Protein AF-R4KAR7-F1 (afdb_monomer_lite)

Structure (mmCIF, N/CA/C/O backbone):
data_AF-R4KAR7-F1
#
_entry.id   AF-R4KAR7-F1
#
loop_
_atom_site.group_PDB
_atom_site.id
_atom_site.type_symbol
_atom_site.label_atom_id
_atom_site.label_alt_id
_atom_site.label_comp_id
_atom_site.label_asym_id
_atom_site.label_entity_id
_atom_site.label_seq_id
_atom_site.pdbx_PDB_ins_code
_atom_site.Cartn_x
_atom_site.Cartn_y
_atom_site.Cartn_z
_atom_site.occupancy
_atom_site.B_iso_or_equiv
_atom_site.auth_seq_id
_atom_site.auth_comp_id
_atom_site.auth_asym_id
_atom_site.auth_atom_id
_atom_site.pdbx_PDB_model_num
ATOM 1 N N . MET A 1 1 ? -2.579 21.348 2.224 1.00 33.38 1 MET A N 1
ATOM 2 C CA . MET A 1 1 ? -1.870 20.222 1.581 1.00 33.38 1 MET A CA 1
ATOM 3 C C . MET A 1 1 ? -2.948 19.446 0.838 1.00 33.38 1 MET A C 1
ATOM 5 O O . MET A 1 1 ? -3.892 19.026 1.489 1.00 33.38 1 MET A O 1
ATOM 9 N N . ILE A 1 2 ? -2.935 19.447 -0.498 1.00 35.31 2 ILE A N 1
ATOM 10 C CA . ILE A 1 2 ? -4.043 18.917 -1.314 1.00 35.31 2 ILE A CA 1
ATOM 11 C C . ILE A 1 2 ? -3.816 17.411 -1.479 1.00 35.31 2 ILE A C 1
ATOM 13 O O . ILE A 1 2 ? -2.800 17.004 -2.038 1.00 35.31 2 ILE A O 1
ATOM 17 N N . TYR A 1 3 ? -4.727 16.597 -0.950 1.00 41.19 3 TYR A N 1
ATOM 18 C CA . TYR A 1 3 ? -4.740 15.151 -1.159 1.00 41.19 3 TYR A CA 1
ATOM 19 C C . TYR A 1 3 ? -5.541 14.867 -2.430 1.00 41.19 3 TYR A C 1
ATOM 21 O O . TYR A 1 3 ? -6.687 15.295 -2.544 1.00 41.19 3 TYR A O 1
ATOM 29 N N . LEU A 1 4 ? -4.916 14.216 -3.410 1.00 44.88 4 LEU A N 1
ATOM 30 C CA . LEU A 1 4 ? -5.483 14.051 -4.747 1.00 44.88 4 LEU A CA 1
ATOM 31 C C . LEU A 1 4 ? -6.218 12.712 -4.825 1.00 44.88 4 LEU A C 1
ATOM 33 O O . LEU A 1 4 ? -5.595 11.666 -4.661 1.00 44.88 4 LEU A O 1
ATOM 37 N N . ALA A 1 5 ? -7.532 12.747 -5.044 1.00 40.88 5 ALA A N 1
ATOM 38 C CA . ALA A 1 5 ? -8.311 11.571 -5.420 1.00 40.88 5 ALA A CA 1
ATOM 39 C C . ALA A 1 5 ? -7.982 11.212 -6.879 1.00 40.88 5 ALA A C 1
ATOM 41 O O . ALA A 1 5 ? -7.921 12.088 -7.735 1.00 40.88 5 ALA A O 1
ATOM 42 N N . TYR A 1 6 ? -7.740 9.939 -7.158 1.00 51.44 6 TYR A N 1
ATOM 43 C CA . TYR A 1 6 ? -7.397 9.417 -8.475 1.00 51.44 6 TYR A CA 1
ATOM 44 C C . TYR A 1 6 ? -8.416 8.352 -8.880 1.00 51.44 6 TYR A C 1
ATOM 46 O O . TYR A 1 6 ? -8.533 7.306 -8.238 1.00 51.44 6 TYR A O 1
ATOM 54 N N . LYS A 1 7 ? -9.125 8.572 -9.987 1.00 44.50 7 LYS A N 1
ATOM 55 C CA . LYS A 1 7 ? -10.062 7.581 -10.520 1.00 44.50 7 LYS A CA 1
ATOM 56 C C . LYS A 1 7 ? -9.399 6.678 -11.567 1.00 44.50 7 LYS A C 1
ATOM 58 O O . LYS A 1 7 ? -8.707 7.173 -12.456 1.00 44.50 7 LYS A O 1
ATOM 63 N N . PRO A 1 8 ? -9.611 5.351 -11.512 1.00 42.69 8 PRO A N 1
ATOM 64 C CA . PRO A 1 8 ? -9.175 4.450 -12.574 1.00 42.69 8 PRO A CA 1
ATOM 65 C C . PRO A 1 8 ? -9.948 4.718 -13.873 1.00 42.69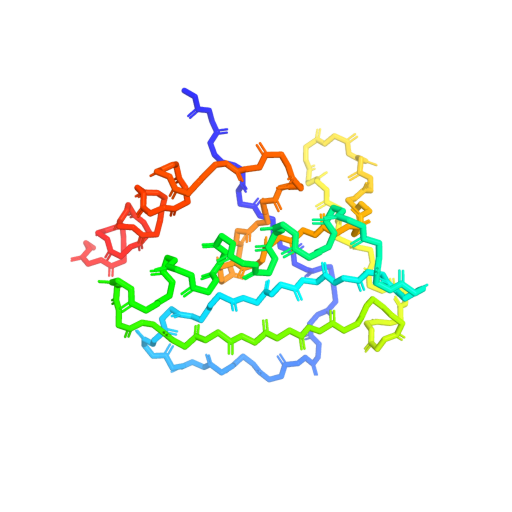 8 PRO A C 1
ATOM 67 O O . PRO A 1 8 ? -11.179 4.735 -13.879 1.00 42.69 8 PRO A O 1
ATOM 70 N N . ILE A 1 9 ? -9.223 4.863 -14.987 1.00 47.16 9 ILE A N 1
ATOM 71 C CA . ILE A 1 9 ? -9.774 5.279 -16.291 1.00 47.16 9 ILE A CA 1
ATOM 72 C C . ILE A 1 9 ? -10.703 4.223 -16.905 1.00 47.16 9 ILE A C 1
ATOM 74 O O . ILE A 1 9 ? -11.653 4.580 -17.599 1.00 47.16 9 ILE A O 1
ATOM 78 N N . HIS A 1 10 ? -10.512 2.934 -16.609 1.00 38.97 10 HIS A N 1
ATOM 79 C CA . HIS A 1 10 ? -11.385 1.848 -17.067 1.00 38.97 10 HIS A CA 1
ATOM 80 C C . HIS A 1 10 ? -11.671 0.860 -15.931 1.00 38.97 10 HIS A C 1
ATOM 82 O O . HIS A 1 10 ? -10.832 0.035 -15.577 1.00 38.97 10 HIS A O 1
ATOM 88 N N . THR A 1 11 ? -12.882 0.918 -15.371 1.00 38.88 11 THR A N 1
ATOM 89 C CA . THR A 1 11 ? -13.336 -0.018 -14.332 1.00 38.88 11 THR A CA 1
ATOM 90 C C . THR A 1 11 ? -14.396 -0.959 -14.896 1.00 38.88 11 THR A C 1
ATOM 92 O O . THR A 1 11 ? -15.581 -0.659 -14.875 1.00 38.88 11 THR A O 1
ATOM 95 N N . ASN A 1 12 ? -13.962 -2.132 -15.364 1.00 38.22 12 ASN A N 1
ATOM 96 C CA . ASN A 1 12 ? -14.797 -3.342 -15.439 1.00 38.22 12 ASN A CA 1
ATOM 97 C C . ASN A 1 12 ? -14.447 -4.307 -14.292 1.00 38.22 12 ASN A C 1
ATOM 99 O O . ASN A 1 12 ? -14.535 -5.527 -14.4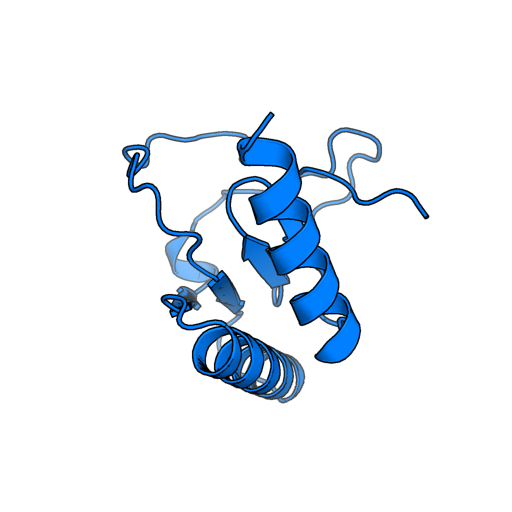13 1.00 38.22 12 ASN A O 1
ATOM 103 N N . ARG A 1 13 ? -13.996 -3.767 -13.157 1.00 42.28 13 ARG A N 1
ATOM 104 C CA . ARG A 1 13 ? -13.851 -4.531 -11.920 1.00 42.28 13 ARG A CA 1
ATOM 105 C C . ARG A 1 13 ? -15.039 -4.173 -11.056 1.00 42.28 13 ARG A C 1
ATOM 107 O O . ARG A 1 13 ? -15.162 -3.025 -10.646 1.00 42.28 13 ARG A O 1
ATOM 114 N N . GLY A 1 14 ? -15.935 -5.145 -10.871 1.00 35.56 14 GLY A N 1
ATOM 115 C CA . GLY A 1 14 ? -17.116 -5.015 -10.029 1.00 35.56 14 GLY A CA 1
ATOM 116 C C . GLY A 1 14 ? -16.748 -4.278 -8.752 1.00 35.56 14 GLY A C 1
ATOM 117 O O . GLY A 1 14 ? -15.901 -4.738 -7.988 1.00 35.56 14 GLY A O 1
ATOM 118 N N . VAL A 1 15 ? -17.335 -3.094 -8.594 1.00 37.44 15 VAL A N 1
ATOM 119 C CA . VAL A 1 15 ? -17.180 -2.256 -7.415 1.00 37.44 15 VAL A CA 1
ATOM 120 C C . VAL A 1 15 ? -17.656 -3.102 -6.245 1.00 37.44 15 VAL A C 1
ATOM 122 O O . VAL A 1 15 ? -18.854 -3.327 -6.078 1.00 37.44 15 VAL A O 1
ATOM 125 N N . ILE A 1 16 ? -16.717 -3.635 -5.464 1.00 40.03 16 ILE A N 1
ATOM 126 C CA . ILE A 1 16 ? -17.045 -4.251 -4.187 1.00 40.03 16 ILE A CA 1
ATOM 127 C C . ILE A 1 16 ? -17.504 -3.087 -3.312 1.00 40.03 16 ILE A C 1
ATOM 129 O O . ILE A 1 16 ? -16.698 -2.387 -2.706 1.00 40.03 16 ILE A O 1
ATOM 133 N N . MET A 1 17 ? -18.816 -2.852 -3.293 1.00 37.19 17 MET A N 1
ATOM 134 C CA . MET A 1 17 ? -19.499 -1.941 -2.377 1.00 37.19 17 MET A CA 1
ATOM 135 C C . MET A 1 17 ? -19.489 -2.513 -0.950 1.00 37.19 17 MET A C 1
ATOM 137 O O . MET A 1 17 ? -20.535 -2.606 -0.309 1.00 37.19 17 MET A O 1
ATOM 141 N N . SER A 1 18 ? -18.327 -2.940 -0.446 1.00 40.00 18 SER A N 1
ATOM 142 C CA . SER A 1 18 ? -18.191 -3.236 0.977 1.00 40.00 18 SER A CA 1
ATOM 143 C C . SER A 1 18 ? -17.845 -1.945 1.698 1.00 40.00 18 SER A C 1
ATOM 145 O O . SER A 1 18 ? -17.016 -1.158 1.245 1.00 40.00 18 SER A O 1
ATOM 147 N N . ARG A 1 19 ? -18.487 -1.729 2.842 1.00 52.72 19 ARG A N 1
ATOM 148 C CA . ARG A 1 19 ? -18.270 -0.591 3.748 1.00 52.72 19 ARG A CA 1
ATOM 149 C C . ARG A 1 19 ? -16.876 -0.594 4.404 1.00 52.72 19 ARG A C 1
ATOM 151 O O . ARG A 1 19 ? -16.608 0.251 5.252 1.00 52.72 19 ARG A O 1
ATOM 158 N N . ASP A 1 20 ? -15.997 -1.504 3.993 1.00 65.38 20 ASP A N 1
ATOM 159 C CA . ASP A 1 20 ? -14.664 -1.710 4.539 1.00 65.38 20 ASP A CA 1
ATOM 160 C C . ASP A 1 20 ? -13.616 -1.065 3.636 1.00 65.38 20 ASP A C 1
ATOM 162 O O . ASP A 1 20 ? -13.484 -1.384 2.454 1.00 65.38 20 ASP A O 1
ATOM 166 N N . VAL A 1 21 ? -12.858 -0.134 4.206 1.00 73.31 21 VAL A N 1
ATOM 167 C CA . VAL A 1 21 ? -11.690 0.446 3.548 1.00 73.31 21 VAL A CA 1
ATOM 168 C C . VAL A 1 21 ? -10.628 -0.651 3.423 1.00 73.31 21 VAL A C 1
ATOM 170 O O . VAL A 1 21 ? -10.153 -1.163 4.434 1.00 73.31 21 VAL A O 1
ATOM 173 N N . ILE A 1 22 ? -10.258 -1.017 2.194 1.00 84.19 22 ILE A N 1
ATOM 174 C CA . ILE A 1 22 ? -9.163 -1.957 1.915 1.00 84.19 22 ILE A CA 1
ATOM 175 C C . ILE A 1 22 ? -7.958 -1.161 1.420 1.00 84.19 22 ILE A C 1
ATOM 177 O O . ILE A 1 22 ? -8.093 -0.316 0.534 1.00 84.19 22 ILE A O 1
ATOM 181 N N . ILE A 1 23 ? -6.785 -1.454 1.980 1.00 88.19 23 ILE A N 1
ATOM 182 C CA . ILE A 1 23 ? -5.505 -0.930 1.504 1.00 88.19 23 ILE A CA 1
ATOM 183 C C . ILE A 1 23 ? -4.977 -1.878 0.423 1.00 88.19 23 ILE A C 1
ATOM 185 O O . ILE A 1 23 ? -4.608 -3.013 0.719 1.00 88.19 23 ILE A O 1
ATOM 189 N N . GLU A 1 24 ? -4.933 -1.444 -0.833 1.00 89.62 24 GLU A N 1
ATOM 190 C CA . GLU A 1 24 ? -4.361 -2.224 -1.935 1.00 89.62 24 GLU A CA 1
ATOM 191 C C . GLU A 1 24 ? -2.990 -1.666 -2.327 1.00 89.62 24 GLU A C 1
ATOM 193 O O . GLU A 1 24 ? -2.864 -0.526 -2.747 1.00 89.62 24 GLU A O 1
ATOM 198 N N . VAL A 1 25 ? -1.933 -2.462 -2.192 1.00 90.25 25 VAL A N 1
ATOM 199 C CA . VAL A 1 25 ? -0.576 -2.062 -2.579 1.00 90.25 25 VAL A CA 1
ATOM 200 C C . VAL A 1 25 ? -0.276 -2.620 -3.957 1.00 90.25 25 VAL A C 1
ATOM 202 O O . VAL A 1 25 ? -0.219 -3.837 -4.142 1.00 90.25 25 VAL A O 1
ATOM 205 N N . VAL A 1 26 ? -0.065 -1.732 -4.922 1.00 88.75 26 VAL A N 1
ATOM 206 C CA . VAL A 1 26 ? 0.346 -2.103 -6.272 1.00 88.75 26 VAL A CA 1
ATOM 207 C C . VAL A 1 26 ? 1.862 -2.094 -6.345 1.00 88.75 26 VAL A C 1
ATOM 209 O O . VAL A 1 26 ? 2.507 -1.110 -5.981 1.00 88.75 26 VAL A O 1
ATOM 212 N N . VAL A 1 27 ? 2.439 -3.196 -6.808 1.00 90.50 27 VAL A N 1
ATOM 213 C CA . VAL A 1 27 ? 3.888 -3.420 -6.837 1.00 90.50 27 VAL A CA 1
ATOM 214 C C . VAL A 1 27 ? 4.346 -3.862 -8.216 1.00 90.50 27 VAL A C 1
ATOM 216 O O . VAL A 1 27 ? 3.587 -4.487 -8.947 1.00 90.50 27 VAL A O 1
ATOM 219 N N . THR A 1 28 ? 5.596 -3.560 -8.555 1.00 88.00 28 THR A N 1
ATOM 220 C CA . THR A 1 28 ? 6.270 -4.132 -9.723 1.00 88.00 28 THR A CA 1
ATOM 221 C C . THR A 1 28 ? 7.048 -5.387 -9.334 1.00 88.00 28 THR A C 1
ATOM 223 O O . THR A 1 28 ? 7.616 -5.462 -8.235 1.00 88.00 28 THR A O 1
ATOM 226 N N . GLU A 1 29 ? 7.093 -6.364 -10.239 1.00 83.56 29 GLU A N 1
ATOM 227 C CA . GLU A 1 29 ? 7.992 -7.511 -10.136 1.00 83.56 29 GLU A CA 1
ATOM 228 C C . GLU A 1 29 ? 9.279 -7.272 -10.950 1.00 83.56 29 GLU A C 1
ATOM 230 O O . GLU A 1 29 ? 9.228 -6.682 -12.029 1.00 83.56 29 GLU A O 1
ATOM 235 N N . PRO A 1 30 ? 10.455 -7.703 -10.453 1.00 85.06 30 PRO A N 1
ATOM 236 C CA . PRO A 1 30 ? 10.694 -8.326 -9.149 1.00 85.06 30 PRO A CA 1
ATOM 237 C C . PRO A 1 30 ? 10.583 -7.335 -7.972 1.00 85.06 30 PRO A C 1
ATOM 239 O O . PRO A 1 30 ? 10.921 -6.158 -8.091 1.00 85.06 30 PRO A O 1
ATOM 242 N N . LEU A 1 31 ? 10.163 -7.828 -6.796 1.00 87.38 31 LEU A N 1
ATOM 243 C CA . LEU A 1 31 ? 9.949 -7.010 -5.590 1.00 87.38 31 LEU A CA 1
ATOM 244 C C . LEU A 1 31 ? 11.246 -6.380 -5.052 1.00 87.38 31 LEU A C 1
ATOM 246 O O . LEU A 1 31 ? 11.967 -6.976 -4.236 1.00 87.38 31 LEU A O 1
ATOM 250 N N . GLY A 1 32 ? 11.492 -5.137 -5.461 1.00 87.00 32 GLY A N 1
ATOM 251 C CA . GLY A 1 32 ? 12.572 -4.293 -4.958 1.00 87.00 32 GLY A CA 1
ATOM 252 C C . GLY A 1 32 ? 12.342 -3.764 -3.535 1.00 87.00 32 GLY A C 1
ATOM 253 O O . GLY A 1 32 ? 11.278 -3.918 -2.930 1.00 87.00 32 GLY A O 1
ATOM 254 N N . THR A 1 33 ? 13.358 -3.096 -2.985 1.00 85.44 33 THR A N 1
ATOM 255 C CA . THR A 1 33 ? 13.344 -2.555 -1.612 1.00 85.44 33 THR A CA 1
ATOM 256 C C . THR A 1 33 ? 12.219 -1.545 -1.372 1.00 85.44 33 THR A C 1
ATOM 258 O O . THR A 1 33 ? 11.647 -1.520 -0.284 1.00 85.44 33 THR A O 1
ATOM 261 N N . SER A 1 34 ? 11.875 -0.729 -2.372 1.00 83.94 34 SER A N 1
ATOM 262 C CA . SER A 1 34 ? 10.756 0.222 -2.305 1.00 83.94 34 SER A CA 1
ATOM 263 C C . SER A 1 34 ? 9.415 -0.494 -2.130 1.00 83.94 34 SER A C 1
ATOM 265 O O . SER A 1 34 ? 8.667 -0.147 -1.221 1.00 83.94 34 SER A O 1
ATOM 267 N N . CYS A 1 35 ? 9.153 -1.542 -2.921 1.00 89.00 35 CYS A N 1
ATOM 268 C CA . CYS A 1 35 ? 7.948 -2.366 -2.803 1.00 89.00 35 CYS A CA 1
ATOM 269 C C . CYS A 1 35 ? 7.830 -2.972 -1.399 1.00 89.00 35 CYS A C 1
ATOM 271 O O . CYS A 1 35 ? 6.780 -2.881 -0.772 1.00 89.00 35 CYS A O 1
ATOM 273 N N . ARG A 1 36 ? 8.924 -3.534 -0.864 1.00 89.69 36 ARG A N 1
ATOM 274 C CA . ARG A 1 36 ? 8.929 -4.162 0.471 1.00 89.69 36 ARG A CA 1
ATOM 275 C C . ARG A 1 36 ? 8.645 -3.168 1.594 1.00 89.69 36 ARG A C 1
ATOM 277 O O . ARG A 1 36 ? 7.860 -3.478 2.483 1.00 89.69 36 ARG A O 1
ATOM 284 N N . LYS A 1 37 ? 9.257 -1.979 1.549 1.00 88.12 37 LYS A N 1
ATOM 285 C CA . LYS A 1 37 ? 8.992 -0.908 2.525 1.00 88.12 37 LYS A CA 1
ATOM 286 C C . LYS A 1 37 ? 7.533 -0.463 2.480 1.00 88.12 37 LYS A C 1
ATOM 288 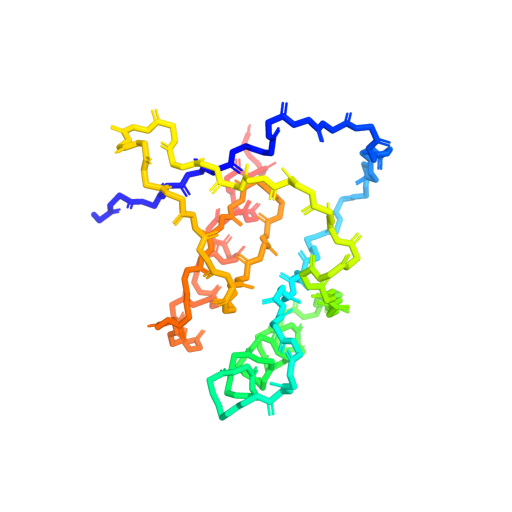O O . LYS A 1 37 ? 6.914 -0.309 3.527 1.00 88.12 37 LYS A O 1
ATOM 293 N N . LEU A 1 38 ? 6.987 -0.299 1.275 1.00 88.00 38 LEU A N 1
ATOM 294 C CA . LEU A 1 38 ? 5.605 0.128 1.089 1.00 88.00 38 LEU A CA 1
ATOM 295 C C . LEU A 1 38 ? 4.613 -0.924 1.599 1.00 88.00 38 LEU A C 1
ATOM 297 O O . LEU A 1 38 ? 3.701 -0.580 2.342 1.00 88.00 38 LEU A O 1
ATOM 301 N N . ILE A 1 39 ? 4.840 -2.203 1.274 1.00 91.56 39 ILE A N 1
ATOM 302 C CA . ILE A 1 39 ? 4.061 -3.336 1.797 1.00 91.56 39 ILE A CA 1
ATOM 303 C C . ILE A 1 39 ? 4.106 -3.355 3.328 1.00 91.56 39 ILE A C 1
ATOM 305 O O . ILE A 1 39 ? 3.068 -3.485 3.965 1.00 91.56 39 ILE A O 1
ATOM 309 N N . TYR A 1 40 ? 5.293 -3.209 3.922 1.00 90.75 40 TYR A N 1
ATOM 310 C CA . TYR A 1 40 ? 5.455 -3.232 5.374 1.00 90.75 40 TYR A CA 1
ATOM 311 C C . TYR A 1 40 ? 4.680 -2.098 6.058 1.00 90.75 40 TYR A C 1
ATOM 313 O O . TYR A 1 40 ? 3.897 -2.351 6.970 1.00 90.75 40 TYR A O 1
ATOM 321 N N . ASN A 1 41 ? 4.837 -0.859 5.582 1.00 89.69 41 ASN A N 1
ATOM 322 C CA . ASN A 1 41 ? 4.127 0.294 6.139 1.00 89.69 41 ASN A CA 1
ATOM 323 C C . ASN A 1 41 ? 2.606 0.161 5.968 1.00 89.69 41 ASN A C 1
ATOM 325 O O . ASN A 1 41 ? 1.856 0.430 6.902 1.00 89.69 41 ASN A O 1
ATOM 329 N N . ALA A 1 42 ? 2.147 -0.287 4.797 1.00 89.62 42 ALA A N 1
ATOM 330 C CA . ALA A 1 42 ? 0.732 -0.539 4.545 1.00 89.62 42 ALA A CA 1
ATOM 331 C C . ALA A 1 42 ? 0.166 -1.631 5.464 1.00 89.62 42 ALA A C 1
ATOM 333 O O . ALA A 1 42 ? -0.932 -1.470 5.991 1.00 89.62 42 ALA A O 1
ATOM 334 N N . GLY A 1 43 ? 0.935 -2.698 5.704 1.00 91.31 43 GLY A N 1
ATOM 335 C CA . GLY A 1 43 ? 0.563 -3.782 6.611 1.00 91.31 43 GLY A CA 1
ATOM 336 C C . GLY A 1 43 ? 0.404 -3.305 8.049 1.00 91.31 43 GLY A C 1
ATOM 337 O O . GLY A 1 43 ? -0.621 -3.581 8.666 1.00 91.31 43 GLY A O 1
ATOM 338 N N . LEU A 1 44 ? 1.358 -2.515 8.550 1.00 91.38 44 LEU A N 1
ATOM 339 C CA . LEU A 1 44 ? 1.267 -1.926 9.889 1.00 91.38 44 LEU A CA 1
ATOM 340 C C . LEU A 1 44 ? 0.052 -1.003 10.038 1.00 91.38 44 LEU A C 1
ATOM 342 O O . LEU A 1 44 ? -0.652 -1.068 11.045 1.00 91.38 44 LEU A O 1
ATOM 346 N N . ALA A 1 45 ? -0.215 -0.156 9.039 1.00 88.56 45 ALA A N 1
ATOM 347 C CA . ALA A 1 45 ? -1.385 0.718 9.055 1.00 88.56 45 ALA A CA 1
ATOM 348 C C . ALA A 1 45 ? -2.690 -0.089 9.052 1.00 88.56 45 ALA A C 1
ATOM 350 O O . ALA A 1 45 ? -3.603 0.216 9.820 1.00 88.56 45 ALA A O 1
ATOM 351 N N . ALA A 1 46 ? -2.771 -1.125 8.211 1.00 89.06 46 ALA A N 1
ATOM 352 C CA . ALA A 1 46 ? -3.932 -2.003 8.128 1.00 89.06 46 ALA A CA 1
ATOM 353 C C . ALA A 1 46 ? -4.202 -2.697 9.468 1.00 89.06 46 ALA A C 1
ATOM 355 O O . ALA A 1 46 ? -5.320 -2.631 9.972 1.00 89.06 46 ALA A O 1
ATOM 356 N N . GLU A 1 47 ? -3.174 -3.291 10.076 1.00 89.06 47 GLU A N 1
ATOM 357 C CA . GLU A 1 47 ? -3.276 -3.978 11.365 1.00 89.06 47 GLU A CA 1
ATOM 358 C C . GLU A 1 47 ? -3.747 -3.028 12.472 1.00 89.06 47 GLU A C 1
ATOM 360 O O . GLU A 1 47 ? -4.728 -3.306 13.162 1.00 89.06 47 GLU A O 1
ATOM 365 N N . LYS A 1 48 ? -3.108 -1.859 12.596 1.00 88.38 48 LYS A N 1
ATOM 366 C CA . LYS A 1 48 ? -3.433 -0.872 13.634 1.00 88.38 48 LYS A CA 1
ATOM 367 C C . LYS A 1 48 ? -4.855 -0.322 13.513 1.00 88.38 48 LYS A C 1
ATOM 369 O O . LYS A 1 48 ? -5.470 0.027 14.520 1.00 88.38 48 LYS A O 1
ATOM 374 N N . LEU A 1 49 ? -5.365 -0.207 12.289 1.00 85.00 49 LEU A N 1
ATOM 375 C CA . LEU A 1 49 ? -6.686 0.355 12.003 1.00 85.00 49 LEU A CA 1
ATOM 376 C C . LEU A 1 49 ? -7.778 -0.713 11.833 1.00 85.00 49 LEU A C 1
ATOM 378 O O . LEU A 1 49 ? -8.940 -0.348 11.639 1.00 85.00 49 LEU A O 1
ATOM 382 N N . GLY A 1 50 ? -7.425 -2.000 11.923 1.00 85.06 50 GLY A N 1
ATOM 383 C CA . GLY A 1 50 ? -8.347 -3.123 11.742 1.00 85.06 50 GLY A CA 1
ATOM 384 C C . GLY A 1 50 ? -8.896 -3.233 10.317 1.00 85.06 50 GLY A C 1
ATOM 385 O O . GLY A 1 50 ? -10.075 -3.530 10.140 1.00 85.06 50 GLY A O 1
ATOM 386 N N . LEU A 1 51 ? -8.074 -2.938 9.307 1.00 85.62 51 LEU A N 1
ATOM 387 C CA . LEU A 1 51 ? -8.460 -2.921 7.896 1.00 85.62 51 LEU A CA 1
ATOM 388 C C . LEU A 1 51 ? -7.916 -4.126 7.131 1.00 85.62 51 LEU A C 1
ATOM 390 O O . LEU A 1 51 ? -6.885 -4.701 7.473 1.00 85.62 51 LEU A O 1
ATOM 394 N N . GLY A 1 52 ? -8.596 -4.472 6.038 1.00 87.69 52 GLY A N 1
ATOM 395 C CA . GLY A 1 52 ? -8.079 -5.437 5.075 1.00 87.69 52 GLY A CA 1
ATOM 396 C C . GLY A 1 52 ? -6.924 -4.851 4.262 1.00 87.69 52 GLY A C 1
ATOM 397 O O . GLY A 1 52 ? -6.939 -3.672 3.899 1.00 87.69 52 GLY A O 1
ATOM 398 N N . MET A 1 53 ? -5.949 -5.693 3.918 1.00 89.88 53 MET A N 1
ATOM 399 C CA . MET A 1 53 ? -4.871 -5.348 2.995 1.00 89.88 53 MET A CA 1
ATOM 400 C C . MET A 1 53 ? -4.799 -6.354 1.847 1.00 89.88 53 MET A C 1
ATOM 402 O O . MET A 1 53 ? -4.956 -7.559 2.043 1.00 89.88 53 MET A O 1
ATOM 406 N N . LYS A 1 54 ? -4.518 -5.852 0.646 1.00 90.81 54 LYS A N 1
ATOM 407 C CA . LYS A 1 54 ? -4.278 -6.641 -0.560 1.00 90.81 54 LYS A CA 1
ATOM 408 C C . LYS A 1 54 ? -2.992 -6.173 -1.236 1.00 90.81 54 LYS A C 1
ATOM 410 O O . LYS A 1 54 ? -2.667 -4.992 -1.204 1.00 90.81 54 LYS A O 1
ATOM 415 N N . ILE A 1 55 ? -2.271 -7.091 -1.868 1.00 90.56 55 ILE A N 1
ATOM 416 C CA . ILE A 1 55 ? -1.110 -6.776 -2.707 1.00 90.56 55 ILE A CA 1
ATOM 417 C C . ILE A 1 55 ? -1.440 -7.221 -4.129 1.00 90.56 55 ILE A C 1
ATOM 419 O O . ILE A 1 55 ? -1.908 -8.342 -4.330 1.00 90.56 55 ILE A O 1
ATOM 423 N N . THR A 1 56 ? -1.199 -6.350 -5.103 1.00 88.88 56 THR A N 1
ATOM 424 C CA . THR A 1 56 ? -1.496 -6.600 -6.515 1.00 88.88 56 THR A CA 1
ATOM 425 C C . THR A 1 56 ? -0.262 -6.304 -7.358 1.00 88.88 56 THR A C 1
ATOM 427 O O . THR A 1 56 ? 0.323 -5.228 -7.254 1.00 88.88 56 THR A O 1
ATOM 430 N N . SER A 1 57 ? 0.138 -7.250 -8.207 1.00 86.00 57 SER A N 1
ATOM 431 C CA . SER A 1 57 ? 1.185 -6.997 -9.201 1.00 86.00 57 SER A CA 1
ATOM 432 C C . SER A 1 57 ? 0.663 -6.056 -10.288 1.00 86.00 57 SER A C 1
ATOM 434 O O . SER A 1 57 ? -0.470 -6.207 -10.754 1.00 86.00 57 SER A O 1
ATOM 436 N N . SER A 1 58 ? 1.494 -5.102 -10.704 1.00 83.56 58 SER A N 1
ATOM 437 C CA . SER A 1 58 ? 1.230 -4.224 -11.843 1.00 83.56 58 SER A CA 1
ATOM 438 C C . SER A 1 58 ? 1.005 -4.998 -13.133 1.00 83.56 58 SER A C 1
ATOM 440 O O . SER A 1 58 ? 0.184 -4.594 -13.949 1.00 83.56 58 SER A O 1
ATOM 442 N N . ASP A 1 59 ? 1.661 -6.146 -13.283 1.00 77.75 59 ASP A N 1
ATOM 443 C CA . ASP A 1 59 ? 1.548 -6.981 -14.479 1.00 77.75 59 ASP A CA 1
ATOM 444 C C . ASP A 1 59 ? 0.130 -7.565 -14.604 1.00 77.75 59 ASP A C 1
ATOM 446 O O . ASP A 1 59 ? -0.403 -7.725 -15.700 1.00 77.75 59 ASP A O 1
ATOM 450 N N . SER A 1 60 ? -0.542 -7.778 -13.467 1.00 73.81 60 SER A N 1
ATOM 451 C CA . SER A 1 60 ? -1.943 -8.214 -13.385 1.00 73.81 60 SER A CA 1
ATOM 452 C C . SER A 1 60 ? -2.957 -7.086 -13.618 1.00 73.81 60 SER A C 1
ATOM 454 O O . SER A 1 60 ? -4.171 -7.327 -13.631 1.00 73.81 60 SER A O 1
ATOM 456 N N . LEU A 1 61 ? -2.501 -5.837 -13.731 1.00 68.06 61 LEU A N 1
ATOM 457 C CA . LEU A 1 61 ? -3.352 -4.688 -14.037 1.00 68.06 61 LEU A CA 1
ATOM 458 C C . LEU A 1 61 ? -3.442 -4.420 -15.544 1.00 68.06 61 LEU A C 1
ATOM 460 O O . LEU A 1 61 ? -4.383 -3.752 -15.957 1.00 68.06 61 LEU A O 1
ATOM 464 N N . GLY A 1 62 ? -2.547 -4.974 -16.368 1.00 62.59 62 GLY A N 1
ATOM 465 C CA . GLY A 1 62 ? -2.485 -4.655 -17.799 1.00 62.59 62 GLY A CA 1
ATOM 466 C C . GLY A 1 62 ? -2.229 -3.161 -18.044 1.00 62.59 62 GLY A C 1
ATOM 467 O O . GLY A 1 62 ? -1.671 -2.477 -17.189 1.00 62.59 62 GLY A O 1
ATOM 468 N N . ASP A 1 63 ? -2.696 -2.629 -19.177 1.00 58.81 63 ASP A N 1
ATOM 469 C CA . ASP A 1 63 ? -2.531 -1.214 -19.566 1.00 58.81 63 ASP A CA 1
ATOM 470 C C . ASP A 1 63 ? -3.405 -0.229 -18.755 1.00 58.81 63 ASP A C 1
ATOM 472 O O . ASP A 1 63 ? -3.736 0.862 -19.227 1.00 58.81 63 ASP A O 1
ATOM 476 N N . ILE A 1 64 ? -3.814 -0.585 -17.529 1.00 57.94 64 ILE A N 1
ATOM 477 C CA . ILE A 1 64 ? -4.513 0.340 -16.631 1.00 57.94 64 ILE A CA 1
ATOM 478 C C . ILE A 1 64 ? -3.504 1.394 -16.163 1.00 57.94 64 ILE A C 1
ATOM 480 O O . ILE A 1 64 ? -2.834 1.261 -15.138 1.00 57.94 64 ILE A O 1
ATOM 484 N N . ALA A 1 65 ? -3.407 2.470 -16.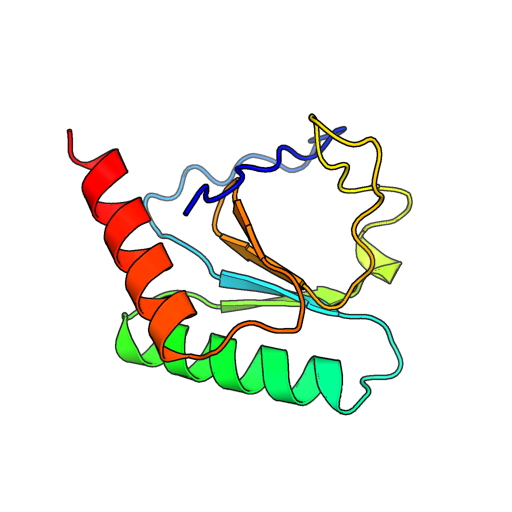940 1.00 54.88 65 ALA A N 1
ATOM 485 C CA . ALA A 1 65 ? -2.722 3.684 -16.547 1.00 54.88 65 ALA A CA 1
ATOM 486 C C . ALA A 1 65 ? -3.576 4.415 -15.504 1.00 54.88 65 ALA A C 1
ATOM 488 O O . ALA A 1 65 ? -4.676 4.891 -15.790 1.00 54.88 65 ALA A O 1
ATOM 489 N N . TRP A 1 66 ? -3.059 4.516 -14.283 1.00 61.91 66 TRP A N 1
ATOM 490 C CA . TRP A 1 66 ? -3.597 5.420 -13.275 1.00 61.91 66 TRP A CA 1
ATOM 491 C C . TRP A 1 66 ? -3.069 6.813 -13.612 1.00 61.91 66 TRP A C 1
ATOM 493 O O . TRP A 1 66 ? -1.883 7.091 -13.419 1.00 61.91 66 TRP A O 1
ATOM 503 N N . GLN A 1 67 ? -3.915 7.654 -14.211 1.00 53.34 67 GLN A N 1
ATOM 504 C CA . GLN A 1 67 ? -3.534 9.024 -14.544 1.00 53.34 67 GLN A CA 1
ATOM 505 C C . GLN A 1 67 ? -3.963 9.974 -13.437 1.00 53.34 67 GLN A C 1
ATOM 507 O O . GLN A 1 67 ? -5.046 9.870 -12.861 1.00 53.34 67 GLN A O 1
ATOM 512 N N . LYS A 1 68 ? -3.097 10.945 -13.183 1.00 51.03 68 LYS A N 1
ATOM 513 C CA . LYS A 1 68 ? -3.422 12.147 -12.430 1.00 51.03 68 LYS A CA 1
ATOM 514 C C . LYS A 1 68 ? -4.308 13.040 -13.299 1.00 51.03 68 LYS A C 1
ATOM 516 O O . LYS A 1 68 ? -3.804 13.609 -14.267 1.00 51.03 68 LYS A O 1
ATOM 521 N N . GLU A 1 69 ? -5.594 13.165 -12.956 1.00 48.34 69 GLU A N 1
ATOM 522 C CA . GLU A 1 69 ? -6.582 13.947 -13.730 1.00 48.34 69 GLU A CA 1
ATOM 523 C C . GLU A 1 69 ? -6.124 15.395 -14.008 1.00 48.34 69 GLU A C 1
ATOM 525 O O . GLU A 1 69 ? -6.483 15.958 -15.036 1.00 48.34 69 GLU A O 1
ATOM 530 N N . GLU A 1 70 ? -5.278 15.983 -13.153 1.00 43.09 70 GLU A N 1
ATOM 531 C CA . GLU A 1 70 ? -4.850 17.386 -13.283 1.00 43.09 70 GLU A CA 1
ATOM 532 C C . GLU A 1 70 ? -3.506 17.614 -13.997 1.00 43.09 70 GLU A C 1
ATOM 534 O O . GLU A 1 70 ? -3.194 18.754 -14.335 1.00 43.09 70 GLU A O 1
ATOM 539 N N . LEU A 1 71 ? -2.681 16.582 -14.220 1.00 46.38 71 LEU A N 1
ATOM 540 C CA . LEU A 1 71 ? -1.286 16.780 -14.666 1.00 46.38 71 LEU A CA 1
ATOM 541 C C . LEU A 1 71 ? -0.820 15.867 -15.805 1.00 46.38 71 LEU A C 1
ATOM 543 O O . LEU A 1 71 ? 0.291 16.050 -16.295 1.00 46.38 71 LEU A O 1
ATOM 547 N N . GLY A 1 72 ? -1.624 14.886 -16.232 1.00 53.59 72 GLY A N 1
ATOM 548 C CA . GLY A 1 72 ? -1.213 13.932 -17.274 1.00 53.59 72 GLY A CA 1
ATOM 549 C C . GLY A 1 72 ? -0.014 13.057 -16.877 1.00 53.59 72 GLY A C 1
ATOM 550 O O . GLY A 1 72 ? 0.533 12.334 -17.706 1.00 53.59 72 GLY A O 1
ATOM 551 N N . GLU A 1 73 ? 0.403 13.112 -15.609 1.00 59.53 73 GLU A N 1
ATOM 552 C CA . GLU A 1 73 ? 1.477 12.288 -15.072 1.00 59.5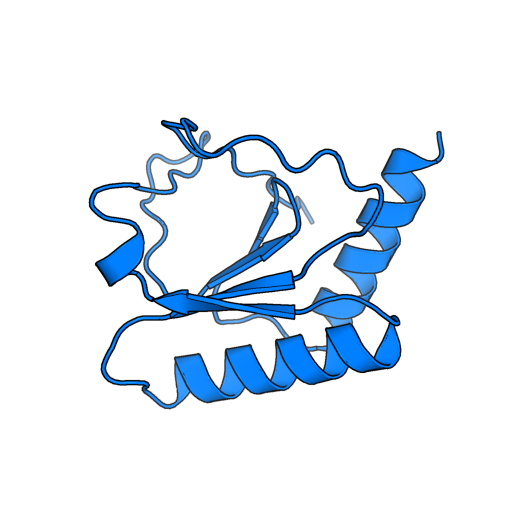3 73 GLU A CA 1
ATOM 553 C C . GLU A 1 73 ? 0.950 10.873 -14.837 1.00 59.53 73 GLU A C 1
ATOM 555 O O . GLU A 1 73 ? -0.009 10.649 -14.089 1.00 59.53 73 GLU A O 1
ATOM 560 N N . GLN A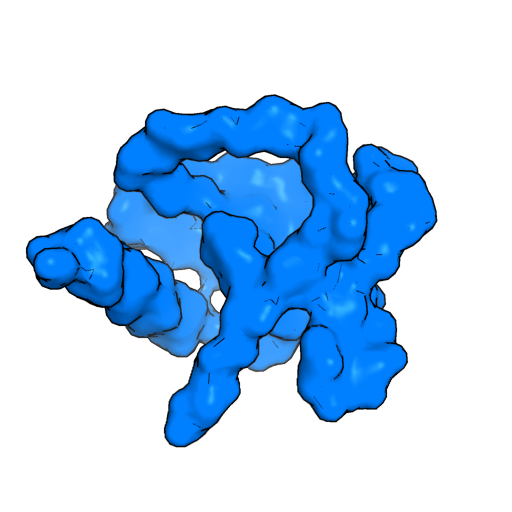 1 74 ? 1.593 9.913 -15.496 1.00 67.00 74 GLN A N 1
ATOM 561 C CA . GLN A 1 74 ? 1.361 8.497 -15.275 1.00 67.00 74 GLN A CA 1
ATOM 562 C C . GLN A 1 74 ? 1.945 8.098 -13.919 1.00 67.00 74 GLN A C 1
ATOM 564 O O . GLN A 1 74 ? 3.128 8.315 -13.651 1.00 67.00 74 GLN A O 1
ATOM 569 N N . ILE A 1 75 ? 1.127 7.481 -13.069 1.00 71.81 75 ILE A N 1
ATOM 570 C CA . ILE A 1 75 ? 1.608 6.931 -11.805 1.00 71.81 75 ILE A CA 1
ATOM 571 C C . ILE A 1 75 ? 2.212 5.563 -12.082 1.00 71.81 75 ILE A C 1
ATOM 573 O O . ILE A 1 75 ? 1.538 4.644 -12.552 1.00 71.81 75 ILE A O 1
ATOM 577 N N . VAL A 1 76 ? 3.496 5.435 -11.770 1.00 78.38 76 VAL A N 1
ATOM 578 C CA . VAL A 1 76 ? 4.238 4.188 -11.929 1.00 78.38 76 VAL A CA 1
ATOM 579 C C . VAL A 1 76 ? 4.311 3.482 -10.570 1.00 78.38 76 VAL A C 1
ATOM 581 O O . VAL A 1 76 ? 4.635 4.133 -9.571 1.00 78.38 76 VAL A O 1
ATOM 584 N N . PRO A 1 77 ? 4.017 2.173 -10.494 1.00 84.31 77 PRO A N 1
ATOM 585 C CA . PRO A 1 77 ? 4.200 1.409 -9.266 1.00 84.31 77 PRO A CA 1
ATOM 586 C C . PRO A 1 77 ? 5.660 1.439 -8.763 1.00 84.31 77 PRO A C 1
ATOM 588 O O . PRO A 1 77 ? 6.590 1.588 -9.559 1.00 84.31 77 PRO A O 1
ATOM 591 N N . PRO A 1 78 ? 5.896 1.270 -7.448 1.00 86.31 78 PRO A N 1
ATOM 592 C CA . PRO A 1 78 ? 4.911 0.889 -6.437 1.00 86.31 78 PRO A CA 1
ATOM 593 C C . PRO A 1 78 ? 4.088 2.070 -5.887 1.00 86.31 78 PRO A C 1
ATOM 595 O O . PRO A 1 78 ? 4.611 3.164 -5.692 1.00 86.31 78 PRO A O 1
ATOM 598 N N . PHE A 1 79 ? 2.808 1.838 -5.596 1.00 86.56 79 PHE A N 1
ATOM 599 C CA . PHE A 1 79 ? 1.895 2.818 -4.986 1.00 86.56 79 PHE A CA 1
ATOM 600 C C . PHE A 1 79 ? 0.820 2.122 -4.135 1.00 86.56 79 PHE A C 1
ATOM 602 O O . PHE A 1 79 ? 0.639 0.909 -4.219 1.00 86.56 79 PHE A O 1
ATOM 609 N N . ILE A 1 80 ? 0.114 2.882 -3.297 1.00 86.25 80 ILE A N 1
ATOM 610 C CA . ILE A 1 80 ? -1.000 2.403 -2.467 1.00 86.25 80 ILE A CA 1
ATOM 611 C C . ILE A 1 80 ? -2.316 2.948 -3.026 1.00 86.25 80 ILE A C 1
ATOM 613 O O . ILE A 1 80 ? -2.396 4.111 -3.403 1.00 86.25 80 ILE A O 1
ATOM 617 N N . LEU A 1 81 ? -3.344 2.112 -3.037 1.00 84.25 81 LEU A N 1
ATOM 618 C CA . LEU A 1 81 ? -4.726 2.418 -3.362 1.00 84.25 81 LEU A CA 1
ATOM 619 C C . LEU A 1 81 ? -5.585 2.294 -2.104 1.00 84.25 81 LEU A C 1
ATOM 621 O O . LEU A 1 81 ? -5.546 1.278 -1.408 1.00 84.25 81 LEU A O 1
ATOM 625 N N . ILE A 1 82 ? -6.377 3.324 -1.820 1.00 81.44 82 ILE A N 1
ATOM 626 C CA . ILE A 1 82 ? -7.374 3.331 -0.745 1.00 81.44 82 ILE A CA 1
ATOM 627 C C . ILE A 1 82 ? -8.676 3.865 -1.339 1.00 81.44 82 ILE A C 1
ATOM 629 O O . ILE A 1 82 ? -8.885 5.074 -1.430 1.00 81.44 82 ILE A O 1
ATOM 633 N N . GLY A 1 83 ? -9.554 2.968 -1.791 1.00 76.19 83 GLY A N 1
ATOM 634 C CA . GLY A 1 83 ? -10.746 3.364 -2.546 1.00 76.19 83 GLY A CA 1
ATOM 635 C C . GLY A 1 83 ? -10.371 4.081 -3.849 1.00 76.19 83 GLY A C 1
ATOM 636 O O . GLY A 1 83 ? -9.774 3.471 -4.728 1.00 76.19 83 GLY A O 1
ATOM 637 N N . GLU A 1 84 ? -10.710 5.368 -3.958 1.00 71.31 84 GLU A N 1
ATOM 638 C CA . GLU A 1 84 ? -10.347 6.234 -5.095 1.00 71.31 84 GLU A CA 1
ATOM 639 C C . GLU A 1 84 ? -9.067 7.051 -4.835 1.00 71.31 84 GLU A C 1
ATOM 641 O O . GLU A 1 84 ? -8.771 7.990 -5.558 1.00 71.31 84 GLU A O 1
ATOM 646 N N . LEU A 1 85 ? -8.310 6.778 -3.772 1.00 75.31 85 LEU A N 1
ATOM 647 C CA . LEU A 1 85 ? -7.080 7.510 -3.461 1.00 75.31 85 LEU A CA 1
ATOM 648 C C . LEU A 1 85 ? -5.860 6.710 -3.923 1.00 75.31 85 LEU A C 1
ATOM 650 O O . LEU A 1 85 ? -5.723 5.551 -3.538 1.00 75.31 85 LEU A O 1
ATOM 654 N N . VAL A 1 86 ? -4.951 7.335 -4.678 1.00 78.62 86 VAL A N 1
ATOM 655 C CA . VAL A 1 86 ? -3.630 6.773 -5.012 1.00 78.62 86 VAL A CA 1
ATOM 656 C C . VAL A 1 86 ? -2.551 7.527 -4.240 1.00 78.62 86 VAL A C 1
ATOM 658 O O . VAL A 1 86 ? -2.474 8.754 -4.281 1.00 78.62 86 VAL A O 1
ATOM 661 N N . LEU A 1 87 ? -1.681 6.790 -3.557 1.00 80.81 87 LEU A N 1
ATOM 662 C CA . LEU A 1 87 ? -0.562 7.318 -2.786 1.00 80.81 87 LEU A CA 1
ATOM 663 C C . LEU A 1 87 ? 0.752 6.782 -3.349 1.00 80.81 87 LEU A C 1
ATOM 665 O O . LEU A 1 87 ? 0.927 5.575 -3.500 1.00 80.81 87 LEU A O 1
ATOM 669 N N . GLY A 1 88 ? 1.693 7.675 -3.642 1.00 77.75 88 GLY A N 1
ATOM 670 C CA . GLY A 1 88 ? 3.007 7.291 -4.157 1.00 77.75 88 GLY A CA 1
ATOM 671 C C . GLY A 1 88 ? 3.863 6.512 -3.148 1.00 77.75 88 GLY A C 1
ATOM 672 O O . GLY A 1 88 ? 3.569 6.445 -1.955 1.00 77.75 88 GLY A O 1
ATOM 673 N N . LYS A 1 89 ? 4.982 5.969 -3.637 1.00 71.88 89 LYS A N 1
ATOM 674 C CA . LYS A 1 89 ? 5.935 5.143 -2.871 1.00 71.88 89 LYS A CA 1
ATOM 675 C C . LYS A 1 89 ? 6.590 5.811 -1.654 1.00 71.88 89 LYS A C 1
ATOM 677 O O . LYS A 1 89 ? 7.163 5.109 -0.827 1.00 71.88 89 LYS A O 1
ATOM 682 N N . ASP A 1 90 ? 6.556 7.139 -1.562 1.00 71.69 90 ASP A N 1
ATOM 683 C CA . ASP A 1 90 ? 7.289 7.919 -0.553 1.00 71.69 90 ASP A CA 1
ATOM 684 C C . ASP A 1 90 ? 6.414 8.287 0.667 1.00 71.69 90 ASP A C 1
ATOM 686 O O . ASP A 1 90 ? 6.665 9.280 1.348 1.00 71.69 90 ASP A O 1
ATOM 690 N N . PHE A 1 91 ? 5.379 7.485 0.948 1.00 71.50 91 PHE A N 1
ATOM 691 C CA . PHE A 1 91 ? 4.495 7.667 2.099 1.00 71.50 91 PHE A CA 1
ATOM 692 C C . PHE A 1 91 ? 5.033 7.010 3.376 1.00 71.50 91 PHE A C 1
ATOM 694 O O . PHE A 1 91 ? 5.386 5.827 3.421 1.00 71.50 91 PHE A O 1
ATOM 701 N N . ASP A 1 92 ? 5.048 7.797 4.443 1.00 78.75 92 ASP A N 1
ATOM 702 C CA . ASP A 1 92 ? 5.299 7.385 5.815 1.00 78.75 92 ASP A CA 1
ATOM 703 C C . ASP A 1 92 ? 4.033 6.841 6.487 1.00 78.75 92 ASP A C 1
ATOM 705 O O . ASP A 1 92 ? 2.906 7.224 6.167 1.00 78.75 92 ASP A O 1
ATOM 709 N N . LEU A 1 93 ? 4.243 5.938 7.450 1.00 81.25 93 LEU A N 1
ATOM 710 C CA . LEU A 1 93 ? 3.178 5.250 8.179 1.00 81.25 93 LEU A CA 1
ATOM 711 C C . LEU A 1 93 ? 2.203 6.231 8.847 1.00 81.25 93 LEU A C 1
ATOM 713 O O . LEU A 1 93 ? 0.995 6.074 8.712 1.00 81.25 93 LEU A O 1
ATOM 717 N N . GLU A 1 94 ? 2.710 7.264 9.521 1.00 83.75 94 GLU A N 1
ATOM 718 C CA . GLU A 1 94 ? 1.870 8.232 10.240 1.00 83.75 94 GLU A CA 1
ATOM 719 C C . GLU A 1 94 ? 0.926 8.993 9.301 1.00 83.75 94 GLU A C 1
ATOM 721 O O . GLU A 1 94 ? -0.262 9.137 9.596 1.00 83.75 94 GLU A O 1
ATOM 726 N N . LYS A 1 95 ? 1.415 9.428 8.131 1.00 81.75 95 LYS A N 1
ATOM 727 C CA . LYS A 1 95 ? 0.560 10.099 7.143 1.00 81.75 95 LYS A CA 1
ATOM 728 C C . LYS A 1 95 ? -0.431 9.140 6.498 1.00 81.75 95 LYS A C 1
ATOM 730 O O . LYS A 1 95 ? -1.555 9.548 6.219 1.00 81.75 95 LYS A O 1
ATOM 735 N N . LEU A 1 96 ? -0.034 7.886 6.274 1.00 82.06 96 LEU A N 1
ATOM 736 C CA . LEU A 1 96 ? -0.936 6.848 5.779 1.00 82.06 96 LEU A CA 1
ATOM 737 C C . LEU A 1 96 ? -2.088 6.614 6.766 1.00 82.06 96 LEU A C 1
ATOM 739 O O . LEU A 1 96 ? -3.248 6.602 6.364 1.00 82.06 96 LEU A O 1
ATOM 743 N N . GLU A 1 97 ? -1.784 6.496 8.059 1.00 84.19 97 GLU A N 1
ATOM 744 C CA . GLU A 1 97 ? -2.797 6.334 9.102 1.00 84.19 97 GLU A CA 1
ATOM 745 C C . GLU A 1 97 ? -3.759 7.523 9.173 1.00 84.19 97 GLU A C 1
ATOM 747 O O . GLU A 1 97 ? -4.971 7.320 9.260 1.00 84.19 97 GLU A O 1
ATOM 752 N N . GLN A 1 98 ? -3.234 8.753 9.142 1.00 83.00 98 GLN A N 1
ATOM 753 C CA . GLN A 1 98 ? -4.063 9.956 9.205 1.00 83.00 98 GLN A CA 1
ATOM 754 C C . GLN A 1 98 ? -4.997 10.046 7.995 1.00 83.00 98 GLN A C 1
ATOM 756 O O . GLN A 1 98 ? -6.196 10.232 8.164 1.00 83.00 98 GLN A O 1
ATOM 761 N N . LEU A 1 99 ? -4.483 9.794 6.790 1.00 81.81 99 LEU A N 1
ATOM 762 C CA . LEU A 1 99 ? -5.286 9.795 5.567 1.00 81.81 99 LEU A CA 1
ATOM 763 C C . LEU A 1 99 ? -6.437 8.796 5.602 1.00 81.81 99 LEU A C 1
ATOM 765 O O . LEU A 1 99 ? -7.547 9.095 5.165 1.00 81.81 99 LEU A O 1
ATOM 769 N N . ILE A 1 100 ? -6.177 7.596 6.112 1.00 79.19 100 ILE A N 1
ATOM 770 C CA . ILE A 1 100 ? -7.202 6.563 6.229 1.00 79.19 100 ILE A CA 1
ATOM 771 C C . ILE A 1 100 ? -8.288 6.991 7.222 1.00 79.19 100 ILE A C 1
ATOM 773 O O . ILE A 1 100 ? -9.469 6.749 6.970 1.00 79.19 100 ILE A O 1
ATOM 777 N N . LYS A 1 101 ? -7.913 7.633 8.336 1.00 80.19 101 LYS A N 1
ATOM 778 C CA . LYS A 1 101 ? -8.877 8.179 9.303 1.00 80.19 101 LYS A CA 1
ATOM 779 C C . LYS A 1 101 ? -9.725 9.282 8.672 1.00 80.19 101 LYS A C 1
ATOM 781 O O . LYS A 1 101 ? -10.949 9.180 8.719 1.00 80.19 101 LYS A O 1
ATOM 786 N N . ASP A 1 102 ? -9.097 10.233 7.986 1.00 76.62 102 ASP A N 1
ATOM 787 C CA . ASP A 1 102 ? -9.784 11.339 7.309 1.00 76.62 102 ASP A CA 1
ATOM 788 C C . ASP A 1 102 ? -10.795 10.817 6.264 1.00 76.62 102 ASP A C 1
ATOM 790 O O . ASP A 1 102 ? -11.923 11.300 6.171 1.00 76.62 102 ASP A O 1
ATOM 794 N N . GLN A 1 103 ? -10.442 9.760 5.518 1.00 68.62 103 GLN A N 1
ATOM 795 C CA . GLN A 1 103 ? -11.340 9.101 4.556 1.00 68.62 103 GLN A CA 1
ATOM 796 C C . GLN A 1 103 ? -12.556 8.426 5.214 1.00 68.62 103 GLN A C 1
ATOM 798 O O . GLN A 1 103 ? -13.632 8.366 4.613 1.00 68.62 103 GLN A O 1
ATOM 803 N N . ARG A 1 104 ? -12.413 7.899 6.437 1.00 68.25 104 ARG A N 1
ATOM 804 C CA . ARG A 1 104 ? -13.533 7.304 7.190 1.00 68.25 104 ARG A CA 1
ATOM 805 C C . ARG A 1 104 ? -14.482 8.374 7.727 1.00 68.25 104 ARG A C 1
ATOM 807 O O . ARG A 1 104 ? -15.696 8.168 7.712 1.00 68.25 104 ARG A O 1
ATOM 814 N N . GLU A 1 105 ? -13.940 9.503 8.170 1.00 66.81 105 GLU A N 1
ATOM 815 C CA . GLU A 1 105 ? -14.722 10.638 8.669 1.00 66.81 105 GLU A CA 1
ATOM 816 C C . GLU A 1 105 ? -15.493 11.331 7.537 1.00 66.81 105 GLU A C 1
ATOM 818 O O . GLU A 1 105 ? -16.695 11.564 7.670 1.00 66.81 105 GLU A O 1
ATOM 823 N N . ALA A 1 106 ? -14.860 11.539 6.377 1.00 60.25 106 ALA A N 1
ATOM 824 C CA . ALA A 1 106 ? -15.497 12.149 5.206 1.00 60.25 106 ALA A CA 1
ATOM 825 C C . ALA A 1 106 ? -16.691 11.347 4.652 1.00 60.25 106 ALA A C 1
ATOM 827 O O . ALA A 1 106 ? -17.579 11.922 4.033 1.00 60.25 106 ALA A O 1
ATOM 828 N N . LYS A 1 107 ? -16.739 10.026 4.876 1.00 53.50 107 LYS A N 1
ATOM 829 C CA . LYS A 1 107 ? -17.864 9.157 4.472 1.00 53.50 107 LYS A CA 1
ATOM 830 C C . LYS A 1 107 ? -18.996 9.065 5.503 1.00 53.50 107 LYS A C 1
ATOM 832 O O . LYS A 1 107 ? -19.993 8.402 5.231 1.00 53.50 107 LYS A O 1
ATOM 837 N N . SER A 1 108 ? -18.833 9.672 6.680 1.00 50.75 108 SER A N 1
ATOM 838 C CA . SER A 1 108 ? -19.818 9.636 7.773 1.00 50.75 108 SER A CA 1
ATOM 839 C C . SER A 1 108 ? -20.693 10.898 7.857 1.00 50.75 108 SER A C 1
ATOM 841 O O . SER A 1 108 ? -21.510 10.993 8.772 1.00 50.75 108 SER A O 1
ATOM 843 N N . THR A 1 109 ? -20.530 11.846 6.925 1.00 44.41 109 THR A N 1
ATOM 844 C CA . THR A 1 109 ? -21.343 13.074 6.791 1.00 44.41 109 THR A CA 1
ATOM 845 C C . THR A 1 109 ? -22.207 12.986 5.540 1.00 44.41 109 THR A C 1
ATOM 847 O O . THR A 1 109 ? -23.371 13.436 5.600 1.00 44.41 109 THR A O 1
#

Organism: NCBI:txid767817

Foldseek 3Di:
DDFAFWAFPDDPDPPPPDPAWEKEWEAEPPQDPLSVVQVVLSVVLCVVVVGHYHYHYPVVVPPRFGARPPPRDTQDDGWIDTPRGIGHSPDDNVVVNVVNVVVNVVVVD

Secondary structure (DSSP, 8-state):
-PPPB---S---S-----SS-EEEEEEPSS--HHHHHHHHHHHHHHHHHT-EEEEEEGGGGTT---B-TTT-PBPPSSEEEETTEEEETT--HHHHHHHHHHHHHHT--

Radius of gyration: 13.48 Å; chains: 1; bounding box: 35×28×33 Å

pLDDT: mean 71.18, std 18.29, range [33.38, 91.56]

Sequence (109 aa):
MIYLAYKPIHTNRGVIMSRDVIIEVVVTEPLGTSCRKLIYNAGLAAEKLGLGMKITSSDSLGDIAWQKEELGEQIVPPFILIGELVLGKDFDLEKLEQLIKDQREAKST